Protein AF-A0A3C0R3A1-F1 (afdb_monomer_lite)

pLDDT: mean 85.1, std 6.25, range [69.06, 95.25]

Sequence (55 aa):
DRRKAMLEDLAVLTGGRCITEDLGIKLENVKLEELGRTKRVTIDKENTTIVEGEG

Secondary structure (DSSP, 8-state):
-HHHHHHHHHHHHHT-----GGGT--GGG--GGGS--EEEEEE-SS-EEEEEE--

Structure (mmCIF, N/CA/C/O backbone):
data_AF-A0A3C0R3A1-F1
#
_entry.id   AF-A0A3C0R3A1-F1
#
loop_
_atom_site.group_PDB
_atom_site.id
_atom_site.type_symbol
_atom_site.label_atom_id
_atom_site.label_alt_id
_atom_site.label_comp_id
_atom_site.label_asym_id
_atom_site.label_entity_id
_atom_site.label_seq_id
_atom_site.pdbx_PDB_ins_code
_atom_site.Cartn_x
_atom_site.Cartn_y
_atom_site.Cartn_z
_atom_site.occupancy
_atom_site.B_iso_or_equiv
_atom_site.auth_seq_id
_atom_site.auth_comp_id
_atom_site.auth_asym_id
_atom_site.auth_atom_id
_atom_site.pdbx_PDB_model_num
ATOM 1 N N . ASP A 1 1 ? -0.360 17.374 4.022 1.00 76.31 1 ASP A N 1
ATOM 2 C CA . ASP A 1 1 ? -1.187 17.415 2.791 1.00 76.31 1 ASP A CA 1
ATOM 3 C C . ASP A 1 1 ? -0.690 16.515 1.670 1.00 76.31 1 ASP A C 1
ATOM 5 O O . ASP A 1 1 ? -1.351 15.525 1.407 1.00 76.31 1 ASP A O 1
ATOM 9 N N . ARG A 1 2 ? 0.495 16.732 1.075 1.00 83.38 2 ARG A N 1
ATOM 10 C CA . ARG A 1 2 ? 0.995 15.877 -0.033 1.00 83.38 2 ARG A CA 1
ATOM 11 C C . ARG A 1 2 ? 1.028 14.371 0.257 1.00 83.38 2 ARG A C 1
ATOM 13 O O . ARG A 1 2 ? 0.643 13.583 -0.593 1.00 83.38 2 ARG A O 1
ATOM 20 N N . ARG A 1 3 ? 1.460 13.971 1.458 1.00 80.75 3 ARG A N 1
ATOM 21 C CA . ARG A 1 3 ? 1.463 12.551 1.853 1.00 80.75 3 ARG A CA 1
ATOM 22 C C . ARG A 1 3 ? 0.053 11.966 1.962 1.00 80.75 3 ARG A C 1
ATOM 24 O O . ARG A 1 3 ? -0.125 10.811 1.617 1.00 80.75 3 ARG A O 1
ATOM 31 N N . LYS A 1 4 ? -0.927 12.758 2.413 1.00 81.62 4 LYS A N 1
ATOM 32 C CA . LYS A 1 4 ? -2.326 12.316 2.510 1.00 81.62 4 LYS A CA 1
ATOM 33 C C . LYS A 1 4 ? -2.918 12.125 1.115 1.00 81.62 4 LYS A C 1
ATOM 35 O O . LYS A 1 4 ? -3.458 11.066 0.855 1.00 81.62 4 LYS A O 1
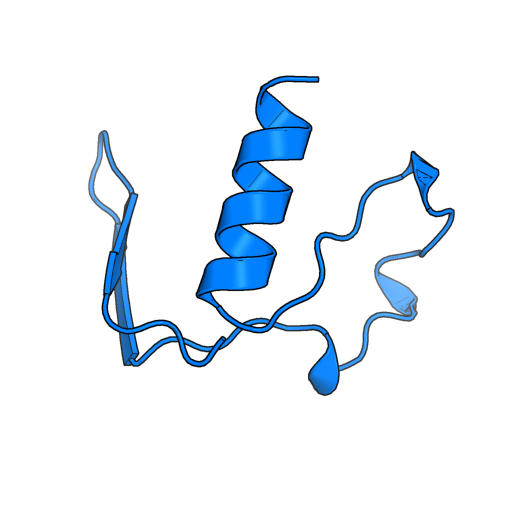ATOM 40 N N . ALA A 1 5 ? -2.684 13.080 0.213 1.00 85.75 5 ALA A N 1
ATOM 41 C CA . ALA A 1 5 ? -3.108 12.969 -1.181 1.00 85.75 5 ALA A CA 1
ATOM 42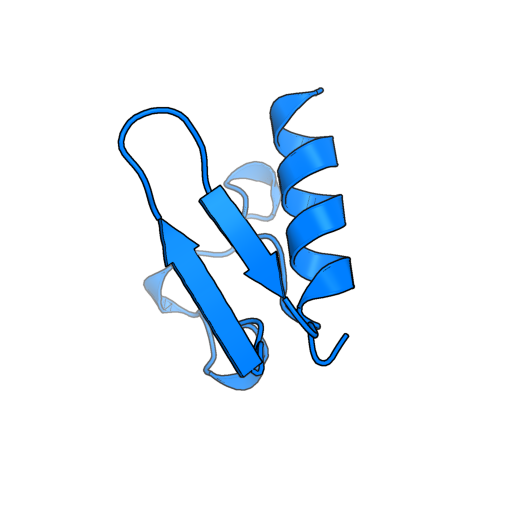 C C . ALA A 1 5 ? -2.514 11.728 -1.873 1.00 85.75 5 ALA A C 1
ATOM 44 O O . ALA A 1 5 ? -3.244 10.966 -2.487 1.00 85.75 5 ALA A O 1
ATOM 45 N N . MET A 1 6 ? -1.214 11.451 -1.692 1.00 85.62 6 MET A N 1
ATOM 46 C CA . MET A 1 6 ? -0.604 10.232 -2.246 1.00 85.62 6 MET A CA 1
ATOM 47 C C . MET A 1 6 ? -1.205 8.942 -1.668 1.00 85.62 6 MET A C 1
ATOM 49 O O . MET A 1 6 ? -1.333 7.954 -2.381 1.00 85.62 6 MET A O 1
ATOM 53 N N . LEU A 1 7 ? -1.545 8.923 -0.376 1.00 86.19 7 LEU A N 1
ATOM 54 C CA . LEU A 1 7 ? -2.181 7.762 0.251 1.00 86.19 7 LEU A CA 1
ATOM 55 C C . LEU A 1 7 ? -3.635 7.588 -0.203 1.00 86.19 7 LEU A C 1
ATOM 57 O O . LEU A 1 7 ? -4.078 6.455 -0.362 1.00 86.19 7 LEU A O 1
ATOM 61 N N . GLU A 1 8 ? -4.359 8.682 -0.443 1.00 87.12 8 GLU A N 1
ATOM 62 C CA . GLU A 1 8 ? -5.688 8.646 -1.058 1.00 87.12 8 GLU A CA 1
ATOM 63 C C . GLU A 1 8 ? -5.627 8.127 -2.494 1.00 87.12 8 GLU A C 1
ATOM 65 O O . GLU A 1 8 ? -6.396 7.232 -2.830 1.00 87.12 8 GLU A O 1
ATOM 70 N N . ASP A 1 9 ? -4.673 8.593 -3.304 1.00 88.56 9 ASP A N 1
ATOM 71 C CA . ASP A 1 9 ? -4.478 8.092 -4.670 1.00 88.56 9 ASP A CA 1
ATOM 72 C C . ASP A 1 9 ? -4.202 6.580 -4.673 1.00 88.56 9 ASP A C 1
ATOM 74 O O . ASP A 1 9 ? -4.755 5.840 -5.485 1.00 88.56 9 ASP A O 1
ATOM 78 N N . LEU A 1 10 ? -3.387 6.095 -3.730 1.00 87.25 10 LEU A N 1
ATOM 79 C CA . LEU A 1 10 ? -3.107 4.665 -3.568 1.00 87.25 10 LEU A CA 1
ATOM 80 C C . LEU A 1 10 ? -4.328 3.875 -3.082 1.00 87.25 10 LEU A C 1
ATOM 82 O O . LEU A 1 10 ? -4.539 2.741 -3.518 1.00 87.25 10 LEU A O 1
ATOM 86 N N . ALA A 1 11 ? -5.130 4.453 -2.188 1.00 88.44 11 ALA A N 1
ATOM 87 C CA . ALA A 1 11 ? -6.366 3.845 -1.715 1.00 88.44 11 ALA A CA 1
ATOM 88 C C . ALA A 1 11 ? -7.368 3.691 -2.865 1.00 88.44 11 ALA A C 1
ATOM 90 O O . ALA A 1 11 ? -7.859 2.589 -3.087 1.00 88.44 11 ALA A O 1
ATOM 91 N N . VAL A 1 12 ? -7.570 4.744 -3.664 1.00 87.75 12 VAL A N 1
ATOM 92 C CA . VAL A 1 12 ? -8.417 4.705 -4.864 1.00 87.75 12 VAL A CA 1
ATOM 93 C C . VAL A 1 12 ? -7.882 3.695 -5.876 1.00 87.75 12 VAL A C 1
ATOM 95 O O . VAL A 1 12 ? -8.644 2.862 -6.343 1.00 87.75 12 VAL A O 1
ATOM 98 N N . LEU A 1 13 ? -6.575 3.696 -6.162 1.00 88.38 13 LEU A N 1
ATOM 99 C CA . LEU A 1 13 ? -5.965 2.761 -7.115 1.00 88.38 13 LEU A CA 1
ATOM 100 C C . LEU A 1 13 ? -6.196 1.292 -6.734 1.00 88.38 13 LEU A C 1
ATOM 102 O O . LEU A 1 13 ? -6.340 0.442 -7.605 1.00 88.38 13 LEU A O 1
ATOM 106 N N . THR A 1 14 ? -6.182 0.978 -5.440 1.00 88.44 14 THR A N 1
ATOM 107 C CA . THR A 1 14 ? -6.305 -0.396 -4.930 1.00 88.44 14 THR A CA 1
ATOM 108 C C . THR A 1 14 ? -7.724 -0.761 -4.489 1.00 88.44 14 THR A C 1
ATOM 110 O O . THR A 1 14 ? -7.938 -1.882 -4.031 1.00 88.44 14 THR A O 1
ATOM 113 N N . GLY A 1 15 ? -8.687 0.161 -4.585 1.00 86.62 15 GLY A N 1
ATOM 114 C CA . GLY A 1 15 ? -10.053 -0.031 -4.084 1.00 86.62 15 GLY A CA 1
ATOM 115 C C . GLY A 1 15 ? -10.141 -0.110 -2.556 1.00 86.62 15 GLY A C 1
ATOM 116 O O . GLY A 1 15 ? -11.134 -0.583 -2.011 1.00 86.62 15 GLY A O 1
ATOM 117 N N . GLY A 1 16 ? -9.082 0.309 -1.862 1.00 88.06 16 GLY A N 1
ATOM 118 C CA . GLY A 1 16 ? -9.008 0.359 -0.409 1.00 88.06 16 GLY A CA 1
ATOM 119 C C . GLY A 1 16 ? -9.418 1.717 0.148 1.00 88.06 16 GLY A C 1
ATOM 120 O O . GLY A 1 16 ? -9.725 2.666 -0.574 1.00 88.06 16 GLY A O 1
ATOM 121 N N . ARG A 1 17 ? -9.367 1.839 1.473 1.00 86.06 17 ARG A N 1
ATOM 122 C CA . ARG A 1 17 ? -9.621 3.092 2.181 1.00 86.06 17 ARG A CA 1
ATOM 123 C C . ARG A 1 17 ? -8.353 3.592 2.859 1.00 86.06 17 ARG A C 1
ATOM 125 O O . ARG A 1 17 ? -7.717 2.870 3.623 1.00 86.06 17 ARG A O 1
ATOM 132 N N . CYS A 1 18 ? -8.010 4.859 2.633 1.00 86.19 18 CYS A N 1
ATOM 133 C CA . CYS A 1 18 ? -6.931 5.511 3.369 1.00 86.19 18 CYS A CA 1
ATOM 134 C C . CYS A 1 18 ? -7.383 5.776 4.815 1.00 86.19 18 CYS A C 1
ATOM 136 O O . CYS A 1 18 ? -8.210 6.653 5.064 1.00 86.19 18 CYS A O 1
ATOM 138 N N . ILE A 1 19 ? -6.846 5.021 5.775 1.00 83.12 19 ILE A N 1
ATOM 139 C CA . ILE A 1 19 ? -7.095 5.229 7.206 1.00 83.12 19 ILE A CA 1
ATOM 140 C C . ILE A 1 19 ? -6.134 6.314 7.705 1.00 83.12 19 ILE A C 1
ATOM 142 O O . ILE A 1 19 ? -4.921 6.108 7.741 1.00 83.12 19 ILE A O 1
ATOM 146 N N . THR A 1 20 ? -6.664 7.471 8.095 1.00 80.88 20 THR A N 1
ATOM 147 C CA . THR A 1 20 ? -5.889 8.557 8.712 1.00 80.88 20 THR A CA 1
ATOM 148 C C . THR A 1 20 ? -6.410 8.858 10.112 1.00 80.88 20 THR A C 1
ATOM 150 O O . THR A 1 20 ? -7.587 8.646 10.407 1.00 80.88 20 THR A O 1
ATOM 153 N N . GLU A 1 21 ? -5.547 9.387 10.983 1.00 73.12 21 GLU A N 1
ATOM 154 C CA . GLU A 1 21 ? -5.942 9.765 12.348 1.00 73.12 21 GLU A CA 1
ATOM 155 C C . GLU A 1 21 ? -7.024 10.858 12.370 1.00 73.12 21 GLU A C 1
ATOM 157 O O . GLU A 1 21 ? -7.827 10.901 13.299 1.00 73.12 21 GLU A O 1
ATOM 162 N N . ASP A 1 22 ? -7.120 11.691 11.325 1.00 71.62 22 ASP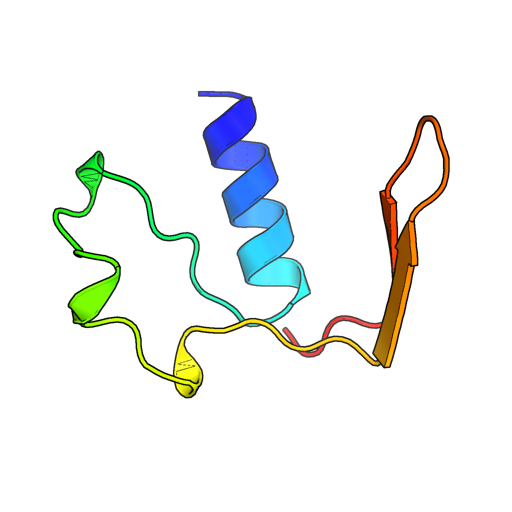 A N 1
ATOM 163 C CA . ASP A 1 22 ? -8.141 12.748 11.247 1.00 71.62 22 ASP A CA 1
ATOM 164 C C . ASP A 1 22 ? -9.556 12.194 11.033 1.00 71.62 22 ASP A C 1
ATOM 166 O O . ASP A 1 22 ? -10.535 12.853 11.375 1.00 71.62 22 ASP A O 1
ATOM 170 N N . LEU A 1 23 ? -9.680 10.985 10.473 1.00 69.06 23 LEU A N 1
ATOM 171 C CA . LEU A 1 23 ? -10.970 10.318 10.288 1.00 69.06 23 LEU A CA 1
ATOM 172 C C . LEU A 1 23 ? -11.507 9.724 11.600 1.00 69.06 23 LEU A C 1
ATOM 174 O O . LEU A 1 23 ? -12.652 9.276 11.638 1.00 69.06 23 LEU A O 1
ATOM 178 N N . GLY A 1 24 ? -10.695 9.678 12.665 1.00 71.81 24 GLY A N 1
ATOM 179 C CA . GLY A 1 24 ? -11.064 9.067 13.946 1.00 71.81 24 GLY A CA 1
ATOM 180 C C . GLY A 1 24 ? -11.286 7.550 13.869 1.00 71.81 24 GLY A C 1
ATOM 181 O O . GLY A 1 24 ? -11.759 6.942 14.831 1.00 71.81 24 GLY A O 1
ATOM 182 N N . ILE A 1 25 ? -10.953 6.926 12.734 1.00 77.81 25 ILE A N 1
ATOM 183 C CA . ILE A 1 25 ? -11.046 5.482 12.537 1.00 77.81 25 ILE A CA 1
ATOM 184 C C . ILE A 1 25 ? -9.812 4.858 13.162 1.00 77.81 25 ILE A C 1
ATOM 186 O O . ILE A 1 25 ? -8.679 5.122 12.762 1.00 77.81 25 ILE A O 1
ATOM 190 N N . LYS A 1 26 ? -10.038 4.008 14.156 1.00 76.75 26 LYS A N 1
ATOM 191 C CA . LYS A 1 26 ? -8.956 3.262 14.775 1.00 76.75 26 LYS A CA 1
ATOM 192 C C . LYS A 1 26 ? -8.650 2.007 13.969 1.00 76.75 26 LYS A C 1
ATOM 194 O O . LYS A 1 26 ? -9.568 1.321 13.523 1.00 76.75 26 LYS A O 1
ATOM 199 N N . LEU A 1 27 ? -7.364 1.669 13.880 1.00 76.00 27 LEU A N 1
ATOM 200 C CA . LEU A 1 27 ? -6.863 0.453 13.223 1.00 76.00 27 LEU A CA 1
ATOM 201 C C . LEU A 1 27 ? -7.544 -0.833 13.732 1.00 76.00 27 LEU A C 1
ATOM 203 O O . LEU A 1 27 ? -7.694 -1.784 12.977 1.00 76.00 27 LEU A O 1
ATOM 207 N N . GLU A 1 28 ? -8.011 -0.839 14.984 1.00 79.50 28 GLU A N 1
ATOM 208 C CA . GLU A 1 28 ? -8.757 -1.948 15.599 1.00 79.50 28 GLU A CA 1
ATOM 209 C C . GLU A 1 28 ? -10.137 -2.220 14.971 1.00 79.50 28 GLU A C 1
ATOM 211 O O . GLU A 1 28 ? -10.637 -3.335 15.076 1.00 79.50 28 GLU A O 1
ATOM 216 N N . ASN A 1 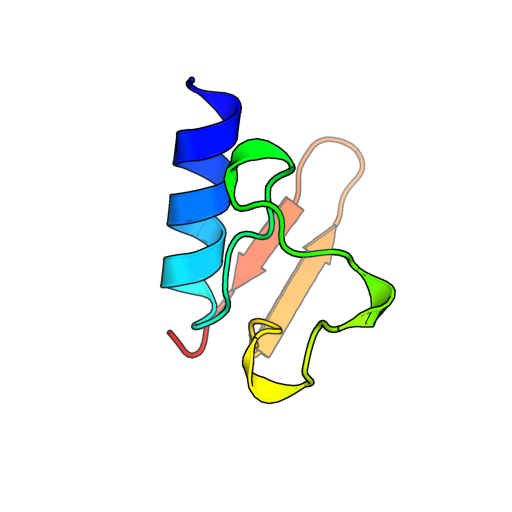29 ? -10.737 -1.238 14.291 1.00 82.50 29 ASN A N 1
ATOM 217 C CA . ASN A 1 29 ? -12.056 -1.365 13.659 1.00 82.50 29 ASN A CA 1
ATOM 218 C C . ASN A 1 29 ? -11.990 -1.574 12.138 1.00 82.50 29 ASN A C 1
ATOM 220 O O . ASN A 1 29 ? -13.037 -1.627 11.491 1.00 82.50 29 ASN A O 1
ATOM 224 N N . VAL A 1 30 ? -10.785 -1.661 11.567 1.00 84.00 30 VAL A N 1
ATOM 225 C CA . VAL A 1 30 ? -10.595 -1.786 10.118 1.00 84.00 30 VAL A CA 1
ATOM 226 C C . VAL A 1 30 ? -11.113 -3.136 9.642 1.00 84.00 30 VAL A C 1
ATOM 228 O O . VAL A 1 30 ? -10.759 -4.186 10.183 1.00 84.00 30 VAL A O 1
ATOM 231 N N . LYS A 1 31 ? -11.952 -3.114 8.607 1.00 84.62 31 LYS A N 1
ATOM 232 C CA . LYS A 1 31 ? -12.491 -4.331 7.990 1.00 84.62 31 LYS A CA 1
ATOM 233 C C . LYS A 1 31 ? -11.637 -4.773 6.808 1.00 84.62 31 LYS A C 1
ATOM 235 O O . LYS A 1 31 ? -11.005 -3.963 6.141 1.00 84.62 31 LYS A O 1
ATOM 240 N N . LEU A 1 32 ? -11.697 -6.066 6.489 1.00 84.19 32 LEU A N 1
ATOM 241 C CA . LEU A 1 32 ? -11.061 -6.628 5.287 1.00 84.19 32 LEU A CA 1
ATOM 242 C C . LEU A 1 32 ? -11.528 -5.946 3.989 1.00 84.19 32 LEU A C 1
ATOM 244 O O . LEU A 1 32 ? -10.776 -5.910 3.026 1.00 84.19 32 LEU A O 1
ATOM 248 N N . GLU A 1 33 ? -12.747 -5.408 3.976 1.00 83.88 33 GLU A N 1
ATOM 249 C CA . GLU A 1 33 ? -13.327 -4.654 2.855 1.00 83.88 33 GLU A CA 1
ATOM 250 C C . GLU A 1 33 ? -12.673 -3.279 2.650 1.00 83.88 33 GLU A C 1
ATOM 252 O O . GLU A 1 33 ? -12.755 -2.719 1.566 1.00 83.88 33 GLU A O 1
ATOM 257 N N . GLU A 1 34 ? -12.025 -2.727 3.679 1.00 84.44 34 GLU A N 1
ATOM 258 C CA . GLU A 1 34 ? -11.317 -1.444 3.602 1.00 84.44 34 GLU A CA 1
ATOM 259 C C . GLU A 1 34 ? -9.855 -1.617 3.163 1.00 84.44 34 GLU A C 1
ATOM 261 O O . GLU A 1 34 ? -9.171 -0.632 2.876 1.00 84.44 34 GLU A O 1
ATOM 266 N N . LEU A 1 35 ? -9.361 -2.858 3.100 1.00 86.31 35 LEU A N 1
ATOM 267 C CA . LEU A 1 35 ? -8.024 -3.163 2.607 1.00 86.31 35 LEU A CA 1
ATOM 268 C C . LEU A 1 35 ? -8.034 -3.234 1.079 1.00 86.31 35 LEU A C 1
ATOM 270 O O . LEU A 1 35 ? -8.764 -4.027 0.487 1.00 86.31 35 LEU A O 1
ATOM 274 N N . GLY A 1 36 ? -7.172 -2.433 0.455 1.00 88.44 36 GLY A N 1
ATOM 275 C CA . GLY A 1 36 ? -7.000 -2.439 -0.991 1.00 88.44 36 GLY A CA 1
ATOM 276 C C . GLY A 1 36 ? -6.423 -3.757 -1.503 1.00 88.44 36 GLY A C 1
ATOM 277 O O . GLY A 1 36 ? -5.664 -4.444 -0.812 1.00 88.44 36 GLY A O 1
ATOM 278 N N . ARG A 1 37 ? -6.769 -4.102 -2.741 1.00 88.38 37 ARG A N 1
ATOM 279 C CA . ARG A 1 37 ? -6.279 -5.288 -3.439 1.00 88.38 37 ARG A CA 1
ATOM 280 C C . ARG A 1 37 ? -5.575 -4.914 -4.728 1.00 88.38 37 ARG A C 1
ATOM 282 O O . ARG A 1 37 ? -5.863 -3.916 -5.385 1.00 88.38 37 ARG A O 1
ATOM 289 N N . THR A 1 38 ? -4.597 -5.735 -5.071 1.00 91.81 38 THR A N 1
ATOM 290 C CA . THR A 1 38 ? -3.811 -5.580 -6.285 1.00 91.81 38 THR A CA 1
ATOM 291 C C . THR A 1 38 ? -3.208 -6.918 -6.669 1.00 91.81 38 THR A C 1
ATOM 293 O O . THR A 1 38 ? -2.950 -7.771 -5.815 1.00 91.81 38 THR A O 1
ATOM 296 N N . LYS A 1 39 ? -2.969 -7.112 -7.960 1.00 91.75 39 LYS A N 1
ATOM 297 C CA . LYS A 1 39 ? -2.438 -8.367 -8.485 1.00 91.75 39 LYS A CA 1
ATOM 298 C 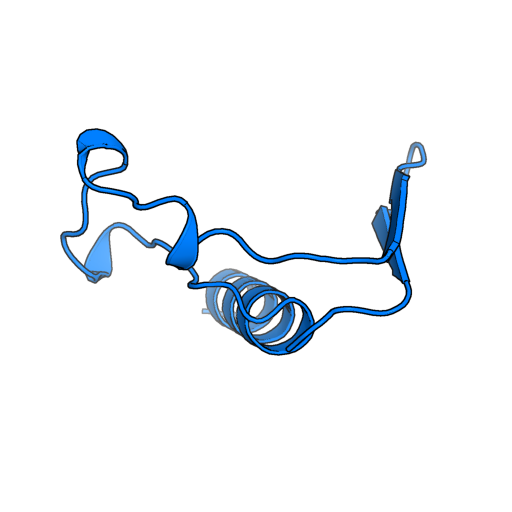C . LYS A 1 39 ? -0.964 -8.568 -8.166 1.00 91.75 39 LYS A C 1
ATOM 300 O O . LYS A 1 39 ? -0.524 -9.707 -8.000 1.00 91.75 39 LYS A O 1
ATOM 305 N N . ARG A 1 40 ? -0.171 -7.492 -8.137 1.00 90.69 40 ARG A N 1
ATOM 306 C CA . ARG A 1 40 ? 1.265 -7.584 -7.8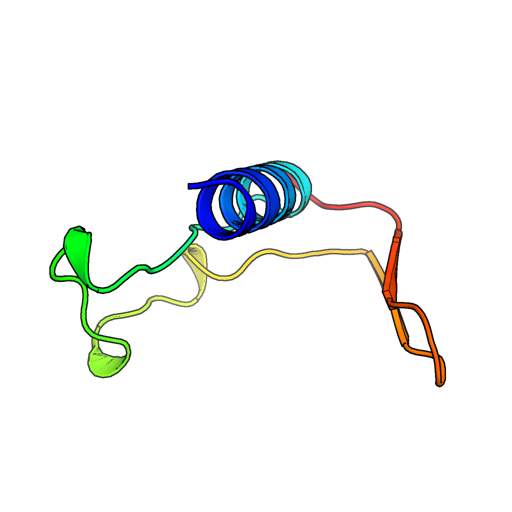61 1.00 90.69 40 ARG A CA 1
ATOM 307 C C . ARG A 1 40 ? 1.801 -6.318 -7.213 1.00 90.69 40 ARG A C 1
ATOM 309 O O . ARG A 1 40 ? 1.639 -5.222 -7.738 1.00 90.69 40 ARG A O 1
ATOM 316 N N . VAL A 1 41 ? 2.538 -6.510 -6.124 1.00 91.00 41 VAL A N 1
ATOM 317 C CA . VAL A 1 41 ? 3.331 -5.464 -5.476 1.00 91.00 41 VAL A CA 1
ATOM 318 C C . VAL A 1 41 ? 4.798 -5.852 -5.566 1.00 91.00 41 VAL A C 1
ATOM 320 O O . VAL A 1 41 ? 5.180 -6.943 -5.145 1.00 91.00 41 VAL A O 1
ATOM 323 N N . THR A 1 42 ? 5.615 -4.958 -6.111 1.00 93.56 42 THR A N 1
ATOM 324 C CA . THR A 1 42 ? 7.071 -5.100 -6.160 1.00 93.56 42 THR A CA 1
ATOM 325 C C . THR A 1 42 ? 7.678 -4.009 -5.294 1.00 93.56 42 THR A C 1
ATOM 327 O O . THR A 1 42 ? 7.452 -2.827 -5.541 1.00 93.56 42 THR A O 1
ATOM 330 N N . ILE A 1 43 ? 8.442 -4.402 -4.280 1.00 94.62 43 ILE A N 1
ATOM 331 C CA . ILE A 1 43 ? 9.142 -3.480 -3.385 1.00 94.62 43 ILE A CA 1
ATOM 332 C C . ILE A 1 43 ? 10.632 -3.666 -3.633 1.00 94.62 43 ILE A C 1
ATOM 334 O O . ILE A 1 43 ? 11.150 -4.776 -3.502 1.00 94.62 43 ILE A O 1
ATOM 338 N N . ASP A 1 44 ? 11.305 -2.587 -4.004 1.00 95.25 44 ASP A N 1
ATOM 339 C CA . ASP A 1 44 ? 12.752 -2.533 -4.135 1.00 95.25 44 ASP A CA 1
ATOM 340 C C . ASP A 1 44 ? 13.340 -1.551 -3.102 1.00 95.25 44 ASP A C 1
ATOM 342 O O . ASP A 1 44 ? 12.645 -1.073 -2.204 1.00 95.25 44 ASP A O 1
ATOM 346 N N . LYS A 1 45 ? 14.658 -1.321 -3.143 1.00 94.62 45 LYS A N 1
ATOM 347 C CA . LYS A 1 45 ? 15.353 -0.533 -2.111 1.00 94.62 45 LYS A CA 1
ATOM 348 C C . LYS A 1 45 ? 14.936 0.944 -2.105 1.00 94.62 45 LYS A C 1
ATOM 350 O O . LYS A 1 45 ? 15.057 1.593 -1.068 1.00 94.62 45 LYS A O 1
ATOM 355 N N . GLU A 1 46 ? 14.493 1.472 -3.243 1.00 94.50 46 GLU A N 1
ATOM 356 C CA . GLU A 1 46 ? 14.240 2.907 -3.428 1.00 94.50 46 GLU A CA 1
ATOM 357 C C . GLU A 1 46 ? 12.782 3.207 -3.797 1.00 94.50 46 GLU A C 1
ATOM 359 O O . GLU A 1 46 ? 12.309 4.318 -3.566 1.00 94.50 46 GLU A O 1
ATOM 364 N N . ASN A 1 47 ? 12.049 2.222 -4.314 1.00 90.88 47 ASN A N 1
ATOM 365 C CA . ASN A 1 47 ? 10.729 2.367 -4.901 1.00 90.88 47 ASN A CA 1
ATOM 366 C C . ASN A 1 47 ? 9.792 1.221 -4.500 1.00 90.88 47 ASN A C 1
ATOM 368 O O . ASN A 1 47 ? 10.174 0.104 -4.152 1.00 90.88 47 ASN A O 1
ATOM 372 N N . THR A 1 48 ? 8.500 1.513 -4.583 1.00 90.75 48 THR A N 1
ATOM 373 C CA . THR A 1 48 ? 7.428 0.527 -4.468 1.00 90.75 48 THR A CA 1
ATOM 374 C C . THR A 1 48 ? 6.528 0.682 -5.679 1.00 90.75 48 THR A C 1
ATOM 376 O O . THR A 1 48 ? 6.024 1.770 -5.945 1.00 90.75 48 THR A O 1
ATOM 379 N N . THR A 1 49 ? 6.343 -0.405 -6.417 1.00 90.50 49 THR A N 1
ATOM 380 C CA . THR A 1 49 ? 5.506 -0.453 -7.614 1.00 90.50 49 THR A CA 1
ATOM 381 C C . THR A 1 49 ? 4.299 -1.335 -7.342 1.00 90.50 49 THR A C 1
ATOM 383 O O . THR A 1 49 ? 4.441 -2.504 -6.981 1.00 90.50 49 THR A O 1
ATOM 386 N N . ILE A 1 50 ? 3.111 -0.778 -7.542 1.00 89.81 50 ILE A N 1
ATOM 387 C CA . ILE A 1 50 ? 1.835 -1.485 -7.436 1.00 89.81 50 ILE A CA 1
ATOM 388 C C . ILE A 1 50 ? 1.290 -1.657 -8.853 1.00 89.81 50 ILE A C 1
ATOM 390 O O . ILE A 1 50 ? 1.217 -0.686 -9.604 1.00 89.81 50 ILE A O 1
ATOM 394 N N . VAL A 1 51 ? 0.959 -2.889 -9.239 1.00 89.50 51 VAL A N 1
ATOM 395 C CA . VAL A 1 51 ? 0.570 -3.245 -10.609 1.00 89.50 51 VAL A CA 1
ATOM 396 C C . VAL A 1 51 ? -0.783 -3.945 -10.602 1.00 89.50 51 VAL A C 1
ATOM 398 O O . VAL A 1 51 ? -0.948 -4.970 -9.942 1.00 89.50 51 VAL A O 1
ATOM 401 N N . GLU A 1 52 ? -1.709 -3.410 -11.406 1.00 85.62 52 GLU A N 1
ATOM 402 C CA . GLU A 1 52 ? -3.116 -3.829 -11.487 1.00 85.62 52 GLU A CA 1
ATOM 403 C C . GLU A 1 52 ? -3.803 -3.748 -10.112 1.00 85.62 52 GLU A C 1
ATOM 405 O O . GLU A 1 52 ? -3.946 -4.748 -9.407 1.00 85.62 52 GLU A O 1
ATOM 410 N N . GLY A 1 53 ? -4.160 -2.534 -9.686 1.00 83.44 53 GLY A N 1
ATOM 411 C CA . GLY A 1 53 ? -5.047 -2.338 -8.538 1.00 83.44 53 GLY A CA 1
ATOM 412 C C . GLY A 1 53 ? -6.500 -2.664 -8.905 1.00 83.44 53 GLY A C 1
ATOM 413 O O . GLY A 1 53 ? -6.893 -2.483 -10.056 1.00 83.44 53 GLY A O 1
ATOM 414 N N . GLU A 1 54 ? -7.267 -3.203 -7.954 1.00 80.75 54 GLU A N 1
ATOM 415 C CA . GLU A 1 54 ? -8.668 -3.628 -8.155 1.00 80.75 54 GLU A CA 1
ATOM 416 C C . GLU A 1 54 ? -9.693 -2.515 -7.835 1.00 80.75 54 GLU A C 1
ATOM 418 O O . GLU A 1 54 ? -10.849 -2.819 -7.538 1.00 80.75 54 GLU A O 1
ATOM 423 N N . GLY A 1 55 ? -9.257 -1.248 -7.836 1.00 72.69 55 GLY A N 1
ATOM 424 C CA . GLY A 1 55 ? -10.065 -0.074 -7.480 1.00 72.69 55 GLY A CA 1
ATOM 425 C C . GLY A 1 55 ? -10.849 0.562 -8.614 1.00 72.69 55 GLY A C 1
ATOM 426 O O . GLY A 1 55 ? -10.407 0.465 -9.782 1.00 72.69 55 GLY A O 1
#

Foldseek 3Di:
DVVQVVLCVVQVQQVAARDDVVVVDDPVPDDPNRDGDADDWDDDPPDIDTHGHPD

Radius of gyration: 12.06 Å; chains: 1; bounding box: 29×26×27 Å